Protein AF-A0A951TZL7-F1 (afdb_monomer_lite)

pLDDT: mean 71.89, std 19.36, range [36.59, 95.75]

Radius of gyration: 34.82 Å; chains: 1; bounding box: 74×89×87 Å

Sequence (172 aa):
MNQVLHIQFTPIDSVDEHRWQQELDQPKSHLAPVKNSRNRGVFLSHQGWQKLMQARVLHDEFGERYTYEQLSERSDLDERTISRLLSCEVKLDKSTLKTFFRAFNLSLEASDHTTSATTSQTSTSVASTKQSIQVEQLVEELKQLKQRMREYDQLLQRLGLNESYINQQLRA

Foldseek 3Di:
DDDDDDDDDDDPDDDPVVVVPVPPPDPPPPPVPVPPVPLQFKFFAPVLVVVCVVLVLQADPVGHGDDLVRLCVLLVHDSVLVVQNVVSQTGHGPVSSQSSQVSSPHHDDPNRIGSDPPNPPDDDDPDPPPPVVVVVVVVVVVVVVVVVVVVVVVVCVVVVVDPVVVVVVVVD

Structure (mmCIF, N/CA/C/O backbone):
data_AF-A0A951TZL7-F1
#
_entry.id   AF-A0A951TZL7-F1
#
loop_
_atom_site.group_PDB
_atom_site.id
_atom_site.type_symbol
_atom_site.label_atom_id
_atom_site.label_alt_id
_atom_site.label_comp_id
_atom_site.label_asym_id
_atom_site.label_entity_id
_atom_site.label_seq_id
_atom_site.pdbx_PDB_ins_code
_atom_site.Cartn_x
_atom_site.Cartn_y
_atom_site.Cartn_z
_atom_site.occupancy
_atom_site.B_iso_or_equiv
_atom_site.auth_seq_id
_atom_site.auth_comp_id
_atom_site.auth_asym_id
_atom_site.auth_atom_id
_atom_site.pdbx_PDB_model_num
ATOM 1 N N . MET A 1 1 ? 14.395 -68.073 -56.122 1.00 36.91 1 MET A N 1
ATOM 2 C CA . MET A 1 1 ? 15.744 -68.463 -55.658 1.00 36.91 1 MET A CA 1
ATOM 3 C C . MET A 1 1 ? 16.724 -67.468 -56.268 1.00 36.91 1 MET A C 1
ATOM 5 O O . MET A 1 1 ? 17.134 -67.642 -57.400 1.00 36.91 1 MET A O 1
ATOM 9 N N . ASN A 1 2 ? 16.757 -66.240 -55.759 1.00 36.59 2 ASN A N 1
ATOM 10 C CA . ASN A 1 2 ? 17.518 -65.748 -54.595 1.00 36.59 2 ASN A CA 1
ATOM 11 C C . ASN A 1 2 ? 18.793 -65.055 -55.089 1.00 36.59 2 ASN A C 1
ATOM 13 O O . ASN A 1 2 ? 19.874 -65.629 -55.059 1.00 36.59 2 ASN A O 1
ATOM 17 N N . GLN A 1 3 ? 18.640 -63.812 -55.551 1.00 41.81 3 GLN A N 1
ATOM 18 C CA . GLN A 1 3 ? 19.761 -62.884 -55.668 1.00 41.81 3 GLN A CA 1
ATOM 19 C C . GLN A 1 3 ? 20.056 -62.397 -54.245 1.00 41.81 3 GLN A C 1
ATOM 21 O O . GLN A 1 3 ? 19.282 -61.641 -53.660 1.00 41.81 3 GLN A O 1
ATOM 26 N N . VAL A 1 4 ? 21.111 -62.950 -53.653 1.00 47.50 4 VAL A N 1
ATOM 27 C CA . VAL A 1 4 ? 21.595 -62.613 -52.314 1.00 47.50 4 VAL A CA 1
ATOM 28 C C . VAL A 1 4 ? 22.247 -61.232 -52.371 1.00 47.50 4 VAL A C 1
ATOM 30 O O . VAL A 1 4 ? 23.133 -60.987 -53.187 1.00 47.50 4 VAL A O 1
ATOM 33 N N . LEU A 1 5 ? 21.780 -60.329 -51.507 1.00 42.69 5 LEU A N 1
ATOM 34 C CA . LEU A 1 5 ? 22.336 -58.995 -51.305 1.00 42.69 5 LEU A CA 1
ATOM 35 C C . LEU A 1 5 ? 23.770 -59.111 -50.773 1.00 42.69 5 LEU A C 1
ATOM 37 O O . LEU A 1 5 ? 23.981 -59.514 -49.630 1.00 42.69 5 LEU A O 1
ATOM 41 N N . HIS A 1 6 ? 24.753 -58.734 -51.590 1.00 41.75 6 HIS A N 1
ATOM 42 C CA . HIS A 1 6 ? 26.119 -58.525 -51.124 1.00 41.75 6 HIS A CA 1
ATOM 43 C C . HIS A 1 6 ? 26.187 -57.166 -50.416 1.00 41.75 6 HIS A C 1
ATOM 45 O O . HIS A 1 6 ? 26.317 -56.119 -51.047 1.00 41.75 6 HIS A O 1
ATOM 51 N N . ILE A 1 7 ? 26.062 -57.188 -49.091 1.00 45.19 7 ILE A N 1
ATOM 52 C CA . ILE A 1 7 ? 26.377 -56.049 -48.229 1.00 45.19 7 ILE A CA 1
ATOM 53 C C . ILE A 1 7 ? 27.900 -56.025 -48.089 1.00 45.19 7 ILE A C 1
ATOM 55 O O . ILE A 1 7 ? 28.472 -56.879 -47.414 1.00 45.19 7 ILE A O 1
ATOM 59 N N . GLN A 1 8 ? 28.568 -55.079 -48.748 1.00 39.72 8 GLN A N 1
ATOM 60 C CA . GLN A 1 8 ? 29.975 -54.807 -48.472 1.00 39.72 8 GLN A CA 1
ATOM 61 C C . GLN A 1 8 ? 30.072 -53.914 -47.233 1.00 39.72 8 GLN A C 1
ATOM 63 O O . GLN A 1 8 ? 29.654 -52.760 -47.247 1.00 39.72 8 GLN A O 1
ATOM 68 N N . PHE A 1 9 ? 30.605 -54.483 -46.153 1.00 45.06 9 PHE A N 1
ATOM 69 C CA . PHE A 1 9 ? 31.078 -53.747 -44.986 1.00 45.06 9 PHE A CA 1
ATOM 70 C C . PHE A 1 9 ? 32.326 -52.951 -45.380 1.00 45.06 9 PHE A C 1
ATOM 72 O O . PHE A 1 9 ? 33.339 -53.542 -45.756 1.00 45.06 9 PHE A O 1
ATOM 79 N N . THR A 1 10 ? 32.266 -51.624 -45.283 1.00 52.06 10 THR A N 1
ATOM 80 C CA . THR A 1 10 ? 33.453 -50.768 -45.383 1.00 52.06 10 THR A CA 1
ATOM 81 C C . THR A 1 10 ? 34.076 -50.558 -43.995 1.00 52.06 10 THR A C 1
ATOM 83 O O . THR A 1 10 ? 33.326 -50.414 -43.025 1.00 52.06 10 THR A O 1
ATOM 86 N N . PRO A 1 11 ? 35.419 -50.547 -43.876 1.00 47.56 11 PRO A N 1
ATOM 87 C CA . PRO A 1 11 ? 36.130 -50.462 -42.597 1.00 47.56 11 PRO A CA 1
ATOM 88 C C . PRO A 1 11 ? 35.817 -49.184 -41.812 1.00 47.56 11 PRO A C 1
ATOM 90 O O . PRO A 1 11 ? 35.648 -48.118 -42.398 1.00 47.56 11 PRO A O 1
ATOM 93 N N . ILE A 1 12 ? 35.778 -49.304 -40.482 1.00 51.56 12 ILE A N 1
ATOM 94 C CA . ILE A 1 12 ? 35.382 -48.239 -39.548 1.00 51.56 12 ILE A CA 1
ATOM 95 C C . ILE A 1 12 ? 36.519 -47.277 -39.160 1.00 51.56 12 ILE A C 1
ATOM 97 O O . ILE A 1 12 ? 36.297 -46.375 -38.364 1.00 51.56 12 ILE A O 1
ATOM 101 N N . ASP A 1 13 ? 37.700 -47.404 -39.764 1.00 49.06 13 ASP A N 1
ATOM 102 C CA . ASP A 1 13 ? 38.864 -46.579 -39.436 1.00 49.06 13 ASP A CA 1
ATOM 103 C C . ASP A 1 13 ? 39.370 -45.837 -40.675 1.00 49.06 13 ASP A C 1
ATOM 105 O O . ASP A 1 13 ? 40.318 -46.237 -41.346 1.00 49.06 13 ASP A O 1
ATOM 109 N N . SER A 1 14 ? 38.711 -44.729 -40.990 1.00 44.47 14 SER A N 1
ATOM 110 C CA . SER A 1 14 ? 39.319 -43.642 -41.754 1.00 44.47 14 SER A CA 1
ATOM 111 C C . SER A 1 14 ? 38.743 -42.350 -41.210 1.00 44.47 14 SER A C 1
ATOM 113 O O . SER A 1 14 ? 37.795 -41.779 -41.747 1.00 44.47 14 SER A O 1
ATOM 115 N N . VAL A 1 15 ? 39.286 -41.955 -40.060 1.00 52.00 15 VAL A N 1
ATOM 116 C CA . VAL A 1 15 ? 39.086 -40.640 -39.462 1.00 52.00 15 VAL A CA 1
ATOM 117 C C . VAL A 1 15 ? 39.414 -39.608 -40.533 1.00 52.00 15 VAL A C 1
ATOM 119 O O . VAL A 1 15 ? 40.534 -39.527 -41.030 1.00 52.00 15 VAL A O 1
ATOM 122 N N . ASP A 1 16 ? 38.380 -38.881 -40.938 1.00 46.97 16 ASP A N 1
ATOM 123 C CA . ASP A 1 16 ? 38.397 -37.859 -41.976 1.00 46.97 16 ASP A CA 1
ATOM 124 C C . ASP A 1 16 ? 39.138 -36.620 -41.438 1.00 46.97 16 ASP A C 1
ATOM 126 O O . ASP A 1 16 ? 38.563 -35.595 -41.066 1.00 46.97 16 ASP A O 1
ATOM 130 N N . GLU A 1 17 ? 40.459 -36.750 -41.317 1.00 48.62 17 GLU A N 1
ATOM 131 C CA . GLU A 1 17 ? 41.385 -35.782 -40.717 1.00 48.62 17 GLU A CA 1
ATOM 132 C C . GLU A 1 17 ? 41.591 -34.528 -41.590 1.00 48.62 17 GLU A C 1
ATOM 134 O O . GLU A 1 17 ? 42.347 -33.627 -41.244 1.00 48.62 17 GLU A O 1
ATOM 139 N N . HIS A 1 18 ? 40.859 -34.426 -42.704 1.00 44.53 18 HIS A N 1
ATOM 140 C CA . HIS A 1 18 ? 40.839 -33.259 -43.589 1.00 44.53 18 HIS A CA 1
ATOM 141 C C . HIS A 1 18 ? 39.635 -32.332 -43.351 1.00 44.53 18 HIS A C 1
ATOM 143 O O . HIS A 1 18 ? 39.576 -31.243 -43.922 1.00 44.53 18 HIS A O 1
ATOM 149 N N . ARG A 1 19 ? 38.690 -32.700 -42.472 1.00 42.59 19 ARG A N 1
ATOM 150 C CA . ARG A 1 19 ? 37.556 -31.831 -42.102 1.00 42.59 19 ARG A CA 1
ATOM 151 C C . ARG A 1 19 ? 37.942 -30.738 -41.093 1.00 42.59 19 ARG A C 1
ATOM 153 O O . ARG A 1 19 ? 37.289 -29.702 -41.040 1.00 42.59 19 ARG A O 1
ATOM 160 N N . TRP A 1 20 ? 39.034 -30.908 -40.345 1.00 52.75 20 TRP A N 1
ATOM 161 C CA . TRP A 1 20 ? 39.432 -29.975 -39.278 1.00 52.75 20 TRP A CA 1
ATOM 162 C C . TRP A 1 20 ? 40.249 -28.755 -39.726 1.00 52.75 20 TRP A C 1
ATOM 164 O O . TRP A 1 20 ? 40.541 -27.890 -38.904 1.00 52.75 20 TRP A O 1
ATOM 174 N N . GLN A 1 21 ? 40.599 -28.635 -41.009 1.00 41.12 21 GLN A N 1
ATOM 175 C CA . GLN A 1 21 ? 41.431 -27.526 -41.507 1.00 41.12 21 GLN A CA 1
ATOM 176 C C . GLN A 1 21 ? 40.678 -26.511 -42.382 1.00 41.12 21 GLN A C 1
ATOM 178 O O . GLN A 1 21 ? 41.237 -25.469 -42.707 1.00 41.12 21 GLN A O 1
ATOM 183 N N . GLN A 1 22 ? 39.398 -26.746 -42.698 1.00 43.19 22 GLN A N 1
ATOM 184 C CA . GLN A 1 22 ? 38.535 -25.764 -43.384 1.00 43.19 22 GLN A CA 1
ATOM 185 C C . GLN A 1 22 ? 37.621 -24.965 -42.439 1.00 43.19 22 GLN A C 1
ATOM 187 O O . GLN A 1 22 ? 36.930 -24.050 -42.879 1.00 43.19 22 GLN A O 1
ATOM 192 N N . GLU A 1 23 ? 37.639 -25.252 -41.136 1.00 45.09 23 GLU A N 1
ATOM 193 C CA . GLU A 1 23 ? 36.776 -24.599 -40.136 1.00 45.09 23 GLU A CA 1
ATOM 194 C C . GLU A 1 23 ? 37.537 -23.606 -39.236 1.00 45.09 23 GLU A C 1
ATOM 196 O O . GLU A 1 23 ? 37.132 -23.308 -38.113 1.00 45.09 23 GLU A O 1
ATOM 201 N N . LEU A 1 24 ? 38.664 -23.082 -39.731 1.00 47.03 24 LEU A N 1
ATOM 202 C CA . LEU A 1 24 ? 39.479 -22.068 -39.049 1.00 47.03 24 LEU A CA 1
ATOM 203 C C . LEU A 1 24 ? 39.584 -20.733 -39.801 1.00 47.03 24 LEU A C 1
ATOM 205 O O . LEU A 1 24 ? 40.236 -19.827 -39.293 1.00 47.03 24 LEU A O 1
ATOM 209 N N . ASP A 1 25 ? 38.899 -20.581 -40.940 1.00 46.50 25 ASP A N 1
ATOM 210 C CA . ASP A 1 25 ? 38.943 -19.348 -41.747 1.00 46.50 25 ASP A CA 1
ATOM 211 C C . ASP A 1 25 ? 37.558 -18.751 -42.059 1.00 46.50 25 ASP A C 1
ATOM 213 O O . ASP A 1 25 ? 37.398 -17.884 -42.916 1.00 46.50 25 ASP A O 1
ATOM 217 N N . GLN A 1 26 ? 36.521 -19.177 -41.332 1.00 43.53 26 GLN A N 1
ATOM 218 C CA . GLN A 1 26 ? 35.289 -18.395 -41.294 1.00 43.53 26 GLN A CA 1
ATOM 219 C C . GLN A 1 26 ? 35.466 -17.279 -40.265 1.00 43.53 26 GLN A C 1
ATOM 221 O O . GLN A 1 26 ? 35.689 -17.589 -39.086 1.00 43.53 26 GLN A O 1
ATOM 226 N N . PRO A 1 27 ? 35.323 -15.990 -40.633 1.00 43.62 27 PRO A N 1
ATOM 227 C CA . PRO A 1 27 ? 35.123 -14.967 -39.631 1.00 43.62 27 PRO A CA 1
ATOM 228 C C . PRO A 1 27 ? 33.818 -15.331 -38.930 1.00 43.62 27 PRO A C 1
ATOM 230 O O . PRO A 1 27 ? 32.728 -15.108 -39.457 1.00 43.62 27 PRO A O 1
ATOM 233 N N . LYS A 1 28 ? 33.927 -15.928 -37.737 1.00 48.09 28 LYS A N 1
ATOM 234 C CA . LYS A 1 28 ? 32.836 -15.987 -36.773 1.00 48.09 28 LYS A CA 1
ATOM 235 C C . LYS A 1 28 ? 32.475 -14.535 -36.542 1.00 48.09 28 LYS A C 1
ATOM 237 O O . LYS A 1 28 ? 33.083 -13.853 -35.720 1.00 48.09 28 LYS A O 1
ATOM 242 N N . SER A 1 29 ? 31.510 -14.037 -37.308 1.00 46.53 29 SER A N 1
ATOM 243 C CA . SER A 1 29 ? 30.759 -12.859 -36.947 1.00 46.53 29 SER A CA 1
ATOM 244 C C . SER A 1 29 ? 30.101 -13.249 -35.638 1.00 46.53 29 SER A C 1
ATOM 246 O O . SER A 1 29 ? 29.018 -13.835 -35.602 1.00 46.53 29 SER A O 1
ATOM 248 N N . HIS A 1 30 ? 30.825 -12.995 -34.553 1.00 48.62 30 HIS A N 1
ATOM 249 C CA . HIS A 1 30 ? 30.288 -12.803 -33.238 1.00 48.62 30 HIS A CA 1
ATOM 250 C C . HIS A 1 30 ? 29.294 -11.653 -33.402 1.00 48.62 30 HIS A C 1
ATOM 252 O O . HIS A 1 30 ? 29.571 -10.503 -33.070 1.00 48.62 30 HIS A O 1
ATOM 258 N N . LEU A 1 31 ? 28.094 -11.974 -33.891 1.00 51.34 31 LEU A N 1
ATOM 259 C CA . LEU A 1 31 ? 26.888 -11.434 -33.313 1.00 51.34 31 LEU A CA 1
ATOM 260 C C . LEU A 1 31 ? 26.989 -11.861 -31.853 1.00 51.34 31 LEU A C 1
ATOM 262 O O . LEU A 1 31 ? 26.462 -12.893 -31.441 1.00 51.34 31 LEU A O 1
ATOM 266 N N . ALA A 1 32 ? 27.773 -11.094 -31.085 1.00 56.91 32 ALA A N 1
ATOM 267 C CA . ALA A 1 32 ? 27.642 -11.022 -29.652 1.00 56.91 32 ALA A CA 1
ATOM 268 C C . ALA A 1 32 ? 26.134 -11.042 -29.429 1.00 56.91 32 ALA A C 1
ATOM 270 O O . ALA A 1 32 ? 25.456 -10.270 -30.122 1.00 56.91 32 ALA A O 1
ATOM 271 N N . PRO A 1 33 ? 25.595 -11.957 -28.599 1.00 49.41 33 PRO A N 1
ATOM 272 C CA . PRO A 1 33 ? 24.162 -11.981 -28.366 1.00 49.41 33 PRO A CA 1
ATOM 273 C C . PRO A 1 33 ? 23.822 -10.543 -28.062 1.00 49.41 33 PRO A C 1
ATOM 275 O O . PRO A 1 33 ? 24.428 -10.005 -27.130 1.00 49.41 33 PRO A O 1
ATOM 278 N N . VAL A 1 34 ? 23.026 -9.904 -28.941 1.00 48.38 34 VAL A N 1
ATOM 279 C CA . VAL A 1 34 ? 22.715 -8.478 -28.836 1.00 48.38 34 VAL A CA 1
ATOM 280 C C . VAL A 1 34 ? 22.385 -8.333 -27.382 1.00 48.38 34 VAL A C 1
ATOM 282 O O . VAL A 1 34 ? 21.444 -8.987 -26.916 1.00 48.38 34 VAL A O 1
ATOM 285 N N . LYS A 1 35 ? 23.269 -7.656 -26.637 1.00 51.44 35 LYS A N 1
ATOM 286 C CA . LYS A 1 35 ? 23.124 -7.543 -25.200 1.00 51.44 35 LYS A CA 1
ATOM 287 C C . LYS A 1 35 ? 21.901 -6.682 -25.121 1.00 51.44 35 LYS A C 1
ATOM 289 O O . LYS A 1 35 ? 21.988 -5.467 -25.256 1.00 51.44 35 LYS A O 1
ATOM 294 N N . ASN A 1 36 ? 20.753 -7.348 -25.048 1.00 45.81 36 ASN A N 1
ATOM 295 C CA . ASN A 1 36 ? 19.475 -6.729 -24.914 1.00 45.81 36 ASN A CA 1
ATOM 296 C C . ASN A 1 36 ? 19.609 -6.148 -23.526 1.00 45.81 36 ASN A C 1
ATOM 298 O O . ASN A 1 36 ? 19.452 -6.836 -22.509 1.00 45.81 36 ASN A O 1
ATOM 302 N N . SER A 1 37 ? 20.079 -4.907 -23.510 1.00 46.06 37 SER A N 1
ATOM 303 C CA . SER A 1 37 ? 20.010 -3.979 -22.419 1.00 46.06 37 SER A CA 1
ATOM 304 C C . SER A 1 37 ? 18.519 -3.817 -22.197 1.00 46.06 37 SER A C 1
ATOM 306 O O . SER A 1 37 ? 17.900 -2.838 -22.597 1.00 46.06 37 SER A O 1
ATOM 308 N N . ARG A 1 38 ? 17.907 -4.860 -21.627 1.00 55.25 38 ARG A N 1
ATOM 309 C CA . ARG A 1 38 ? 16.596 -4.788 -21.028 1.00 55.25 38 ARG A CA 1
ATOM 310 C C . ARG A 1 38 ? 16.786 -3.610 -20.076 1.00 55.25 38 ARG A C 1
ATOM 312 O O . ARG A 1 38 ? 17.664 -3.673 -19.214 1.00 55.25 38 ARG A O 1
ATOM 319 N N . ASN A 1 39 ? 16.070 -2.516 -20.295 1.00 49.31 39 ASN A N 1
ATOM 320 C CA . ASN A 1 39 ? 15.940 -1.450 -19.312 1.00 49.31 39 ASN A CA 1
ATOM 321 C C . ASN A 1 39 ? 15.292 -2.095 -18.077 1.00 49.31 39 ASN A C 1
ATOM 323 O O . ASN A 1 39 ? 14.071 -2.122 -17.953 1.00 49.31 39 ASN A O 1
ATOM 327 N N . ARG A 1 40 ? 16.085 -2.786 -17.249 1.00 64.44 40 ARG A N 1
ATOM 328 C CA . ARG A 1 40 ? 15.591 -3.594 -16.131 1.00 64.44 40 ARG A CA 1
ATOM 329 C C . ARG A 1 40 ? 15.536 -2.689 -14.928 1.00 64.44 40 ARG A C 1
ATOM 331 O O . ARG A 1 40 ? 16.565 -2.223 -14.443 1.00 64.44 40 ARG A O 1
ATOM 338 N N . GLY A 1 41 ? 14.311 -2.403 -14.525 1.00 71.06 41 GLY A N 1
ATOM 339 C CA . GLY A 1 41 ? 14.010 -1.486 -13.453 1.00 71.06 41 GLY A CA 1
ATOM 340 C C . GLY A 1 41 ? 12.947 -0.492 -13.866 1.00 71.06 41 GLY A C 1
ATOM 341 O O . GLY A 1 41 ? 13.253 0.523 -14.485 1.00 71.06 41 GLY A O 1
ATOM 342 N N . VAL A 1 42 ? 11.709 -0.796 -13.507 1.00 80.62 42 VAL A N 1
ATOM 343 C CA . VAL A 1 42 ? 10.605 0.153 -13.474 1.00 80.62 42 VAL A CA 1
ATOM 344 C C . VAL A 1 42 ? 10.388 0.582 -12.027 1.00 80.62 42 VAL A C 1
ATOM 346 O O . VAL A 1 42 ? 10.544 -0.211 -11.100 1.00 80.62 42 VAL A O 1
ATOM 349 N N . PHE A 1 43 ? 10.054 1.846 -11.838 1.00 83.50 43 PHE A N 1
ATOM 350 C CA . PHE A 1 43 ? 9.563 2.378 -10.580 1.00 83.50 43 PHE A CA 1
ATOM 351 C C . PHE A 1 43 ? 8.045 2.323 -10.589 1.00 83.50 43 PHE A C 1
ATOM 353 O O . PHE A 1 43 ? 7.417 2.500 -11.639 1.00 83.50 43 PHE A O 1
ATOM 360 N N . LEU A 1 44 ? 7.460 2.109 -9.418 1.00 85.94 44 LEU A N 1
ATOM 361 C CA . LEU A 1 44 ? 6.042 2.351 -9.233 1.00 85.94 44 LEU A CA 1
ATOM 362 C C . LEU A 1 44 ? 5.809 3.866 -9.296 1.00 85.94 44 LEU A C 1
ATOM 364 O O . LEU A 1 44 ? 6.472 4.633 -8.601 1.00 85.94 44 LEU A O 1
ATOM 368 N N . SER A 1 45 ? 4.906 4.305 -10.168 1.00 85.75 45 SER A N 1
ATOM 369 C CA . SER A 1 45 ? 4.533 5.718 -10.234 1.00 85.75 45 SER A CA 1
ATOM 370 C C . SER A 1 45 ? 3.650 6.100 -9.041 1.00 85.75 45 SER A C 1
ATOM 372 O O . SER A 1 45 ? 3.038 5.243 -8.399 1.00 85.75 45 SER A O 1
ATOM 374 N N . HIS A 1 46 ? 3.493 7.402 -8.801 1.00 85.44 46 HIS A N 1
ATOM 375 C CA . HIS A 1 46 ? 2.532 7.893 -7.812 1.00 85.44 46 HIS A CA 1
ATOM 376 C C . HIS A 1 46 ? 1.097 7.416 -8.099 1.00 85.44 46 HIS A C 1
ATOM 378 O O . HIS A 1 46 ? 0.377 7.047 -7.176 1.00 85.44 46 HIS A O 1
ATOM 384 N N . GLN A 1 47 ? 0.699 7.355 -9.374 1.00 86.44 47 GLN A N 1
ATOM 385 C CA . GLN A 1 47 ? -0.621 6.865 -9.773 1.00 86.44 47 GLN A CA 1
ATOM 386 C C . GLN A 1 47 ? -0.798 5.378 -9.434 1.00 86.44 47 GLN A C 1
ATOM 388 O O . GLN A 1 47 ? -1.810 4.991 -8.850 1.00 86.44 47 GLN A O 1
ATOM 393 N N . GLY A 1 48 ? 0.212 4.556 -9.731 1.00 87.06 48 GLY A N 1
ATOM 394 C CA . GLY A 1 48 ? 0.216 3.140 -9.367 1.00 87.06 48 GLY A CA 1
ATOM 395 C C . GLY A 1 48 ? 0.129 2.942 -7.851 1.00 87.06 48 GLY A C 1
ATOM 396 O O . GLY A 1 48 ? -0.622 2.091 -7.382 1.00 87.06 48 GLY A O 1
ATOM 397 N N . TRP A 1 49 ? 0.826 3.776 -7.075 1.00 87.50 49 TRP A N 1
ATOM 398 C CA . TRP A 1 49 ? 0.740 3.776 -5.614 1.00 87.50 49 TRP A CA 1
ATOM 399 C C . TRP A 1 49 ? -0.658 4.141 -5.098 1.00 87.50 49 TRP A C 1
ATOM 401 O O . TRP A 1 49 ? -1.217 3.438 -4.256 1.00 87.50 49 TRP A O 1
ATOM 411 N N . GLN A 1 50 ? -1.266 5.203 -5.631 1.00 88.06 50 GLN A N 1
ATOM 412 C CA . GLN A 1 50 ? -2.633 5.593 -5.277 1.00 88.06 50 GLN A CA 1
ATOM 413 C C . GLN A 1 50 ? -3.644 4.488 -5.597 1.00 88.06 50 GLN A C 1
ATOM 415 O O . GLN A 1 50 ? -4.545 4.237 -4.799 1.00 88.06 50 GLN A O 1
ATOM 420 N N . LYS A 1 51 ? -3.466 3.782 -6.718 1.00 90.12 51 LYS A N 1
ATOM 421 C CA . LYS A 1 51 ? -4.306 2.645 -7.112 1.00 90.12 51 LYS A CA 1
ATOM 422 C C . LYS A 1 51 ? -4.235 1.503 -6.095 1.00 90.12 51 LYS A C 1
ATOM 424 O O . LYS A 1 51 ? -5.276 0.985 -5.699 1.00 90.12 51 LYS A O 1
ATOM 429 N N . LEU A 1 52 ? -3.038 1.173 -5.601 1.00 89.50 52 LEU A N 1
ATOM 430 C CA . LEU A 1 52 ? -2.867 0.195 -4.516 1.00 89.50 52 LEU A CA 1
ATOM 431 C C . LEU A 1 52 ? -3.555 0.646 -3.220 1.00 89.50 52 LEU A C 1
ATOM 433 O O . LEU A 1 52 ? -4.185 -0.161 -2.536 1.00 89.50 52 LEU A O 1
ATOM 437 N N . MET A 1 53 ? -3.469 1.937 -2.889 1.00 86.94 53 MET A N 1
ATOM 438 C CA . MET A 1 53 ? -4.108 2.486 -1.691 1.00 86.94 53 MET A CA 1
ATOM 439 C C . MET A 1 53 ? -5.632 2.462 -1.779 1.00 86.94 53 MET A C 1
ATOM 441 O O . MET A 1 53 ? -6.295 2.047 -0.830 1.00 86.94 53 MET A O 1
ATOM 445 N N . GLN A 1 54 ? -6.189 2.855 -2.923 1.00 86.12 54 GLN A N 1
ATOM 446 C CA . GLN A 1 54 ? -7.631 2.866 -3.154 1.00 86.12 54 GLN A CA 1
ATOM 447 C C . GLN A 1 54 ? -8.222 1.453 -3.138 1.00 86.12 54 GLN A C 1
ATOM 449 O O . GLN A 1 54 ? -9.304 1.245 -2.597 1.00 86.12 54 GLN A O 1
ATOM 454 N N . ALA A 1 55 ? -7.477 0.477 -3.657 1.00 86.88 55 ALA A N 1
ATOM 455 C CA . ALA A 1 55 ? -7.825 -0.937 -3.596 1.00 86.88 55 ALA A CA 1
ATOM 456 C C . ALA A 1 55 ? -7.582 -1.578 -2.215 1.00 86.88 55 ALA A C 1
ATOM 458 O O . ALA A 1 55 ? -7.747 -2.785 -2.072 1.00 86.88 55 ALA A O 1
ATOM 459 N N . ARG A 1 56 ? -7.184 -0.791 -1.201 1.00 87.31 56 ARG A N 1
ATOM 460 C CA . ARG A 1 56 ? -6.904 -1.244 0.172 1.00 87.31 56 ARG A CA 1
ATOM 461 C C . ARG A 1 56 ? -5.912 -2.408 0.239 1.00 87.31 56 ARG A C 1
ATOM 463 O O . ARG A 1 56 ? -5.961 -3.225 1.143 1.00 87.31 56 ARG A O 1
ATOM 470 N N . VAL A 1 57 ? -4.949 -2.451 -0.678 1.00 88.62 57 VAL A N 1
ATOM 471 C CA . VAL A 1 57 ? -3.976 -3.553 -0.761 1.00 88.62 57 VAL A CA 1
ATOM 472 C C . VAL A 1 57 ? -3.103 -3.652 0.492 1.00 88.62 57 VAL A C 1
ATOM 474 O O . VAL A 1 57 ? -2.676 -4.738 0.861 1.00 88.62 57 VAL A O 1
ATOM 477 N N . LEU A 1 58 ? -2.843 -2.520 1.154 1.00 88.25 58 LEU A N 1
ATOM 478 C CA . LEU A 1 58 ? -1.970 -2.455 2.332 1.00 88.25 58 LEU A CA 1
ATOM 479 C C . LEU A 1 58 ? -2.714 -2.499 3.667 1.00 88.25 58 LEU A C 1
ATOM 481 O O . LEU A 1 58 ? -2.048 -2.437 4.696 1.00 88.25 58 LEU A O 1
ATOM 485 N N . HIS A 1 59 ? -4.047 -2.552 3.662 1.00 90.50 59 HIS A N 1
ATOM 486 C CA . HIS A 1 59 ? -4.841 -2.539 4.887 1.00 90.50 59 HIS A CA 1
ATOM 487 C C . HIS A 1 59 ? -5.861 -3.670 4.884 1.00 90.50 59 HIS A C 1
ATOM 489 O O . HIS A 1 59 ? -6.372 -4.059 3.834 1.00 90.50 59 HIS A O 1
ATOM 495 N N . ASP A 1 60 ? -6.179 -4.184 6.059 1.00 84.75 60 ASP A N 1
ATOM 496 C CA . ASP A 1 60 ? -7.246 -5.152 6.215 1.00 84.75 60 ASP A CA 1
ATOM 497 C C . ASP A 1 60 ? -8.642 -4.526 6.190 1.00 84.75 60 ASP A C 1
ATOM 499 O O . ASP A 1 60 ? -8.831 -3.318 6.008 1.00 84.75 60 ASP A O 1
ATOM 503 N N . GLU A 1 61 ? -9.648 -5.390 6.303 1.00 83.81 61 GLU A N 1
ATOM 504 C CA . GLU A 1 61 ? -11.055 -4.994 6.327 1.00 83.81 61 GLU A CA 1
ATOM 505 C C . GLU A 1 61 ? -11.386 -4.108 7.540 1.00 83.81 61 GLU A C 1
ATOM 507 O O . GLU A 1 61 ? -12.336 -3.323 7.485 1.00 83.81 61 GLU A O 1
ATOM 512 N N . PHE A 1 62 ? -10.565 -4.176 8.593 1.00 82.38 62 PHE A N 1
ATOM 513 C CA . PHE A 1 62 ? -10.666 -3.391 9.821 1.00 82.38 62 PHE A CA 1
ATOM 514 C C . PHE A 1 62 ? -9.847 -2.090 9.770 1.00 82.38 62 PHE A C 1
ATOM 516 O O . PHE A 1 62 ? -10.011 -1.227 10.631 1.00 82.38 62 PHE A O 1
ATOM 523 N N . GLY A 1 63 ? -9.038 -1.894 8.725 1.00 82.31 63 GLY A N 1
ATOM 524 C CA . GLY A 1 63 ? -8.208 -0.711 8.510 1.00 82.31 63 GLY A CA 1
ATOM 525 C C . GLY A 1 63 ? -6.789 -0.812 9.074 1.00 82.31 63 GLY A C 1
ATOM 526 O O . GLY A 1 63 ? -6.050 0.170 8.992 1.00 82.31 63 GLY A O 1
ATOM 527 N N . GLU A 1 64 ? -6.381 -1.967 9.595 1.00 87.81 64 GLU A N 1
ATOM 528 C CA . GLU A 1 64 ? -5.030 -2.204 10.099 1.00 87.81 64 GLU A CA 1
ATOM 529 C C . GLU A 1 64 ? -4.057 -2.478 8.954 1.00 87.81 64 GLU A C 1
ATOM 531 O O . GLU A 1 64 ? -4.396 -3.122 7.961 1.00 87.81 64 GLU A O 1
ATOM 536 N N . ARG A 1 65 ? -2.823 -1.974 9.066 1.00 90.56 65 ARG A N 1
ATOM 537 C CA . ARG A 1 65 ? -1.808 -2.163 8.018 1.00 90.56 65 ARG A CA 1
ATOM 538 C C . ARG A 1 65 ? -1.313 -3.603 8.009 1.00 90.56 65 ARG A C 1
ATOM 540 O O . ARG A 1 65 ? -0.873 -4.106 9.039 1.00 90.56 65 ARG A O 1
ATOM 547 N N . TYR A 1 66 ? -1.272 -4.214 6.828 1.00 91.12 66 TYR A N 1
ATOM 548 C CA . TYR A 1 66 ? -0.629 -5.512 6.670 1.00 91.12 66 TYR A CA 1
ATOM 549 C C . TYR A 1 66 ? 0.874 -5.423 6.940 1.00 91.12 66 TYR A C 1
ATOM 551 O O . TYR A 1 66 ? 1.549 -4.470 6.530 1.00 91.12 66 TYR A O 1
ATOM 559 N N . THR A 1 67 ? 1.407 -6.456 7.587 1.00 92.62 67 THR A N 1
ATOM 560 C CA . THR A 1 67 ? 2.848 -6.678 7.700 1.00 92.62 67 THR A CA 1
ATOM 561 C C . THR A 1 67 ? 3.430 -7.099 6.347 1.00 92.62 67 THR A C 1
ATOM 563 O O . THR A 1 67 ? 2.712 -7.506 5.428 1.00 92.62 67 THR A O 1
ATOM 566 N N . TYR A 1 68 ? 4.754 -7.010 6.196 1.00 93.06 68 TYR A N 1
ATOM 567 C CA . TYR A 1 68 ? 5.411 -7.488 4.974 1.00 93.06 68 TYR A CA 1
ATOM 568 C C . TYR A 1 68 ? 5.224 -8.994 4.767 1.00 93.06 68 TYR A C 1
ATOM 570 O O . TYR A 1 68 ? 5.032 -9.406 3.628 1.00 93.06 68 TYR A O 1
ATOM 578 N N . GLU A 1 69 ? 5.193 -9.779 5.846 1.00 92.81 69 GLU A N 1
ATOM 579 C CA . GLU A 1 69 ? 4.898 -11.217 5.829 1.00 92.81 69 GLU A CA 1
ATOM 580 C C . GLU A 1 69 ? 3.502 -11.502 5.250 1.00 92.81 69 GLU A C 1
ATOM 582 O O . GLU A 1 69 ? 3.361 -12.278 4.308 1.00 92.81 69 GLU A O 1
ATOM 587 N N . GLN A 1 70 ? 2.473 -10.787 5.714 1.00 91.75 70 GLN A N 1
ATOM 588 C CA . GLN A 1 70 ? 1.099 -10.947 5.219 1.00 91.75 70 GLN A CA 1
ATOM 589 C C . GLN A 1 70 ? 0.954 -10.551 3.743 1.00 91.75 70 GLN A C 1
ATOM 591 O O . GLN A 1 70 ? 0.220 -11.182 2.982 1.00 91.75 70 GLN A O 1
ATOM 596 N N . LEU A 1 71 ? 1.646 -9.492 3.313 1.00 92.50 71 LEU A N 1
ATOM 597 C CA . LEU A 1 71 ? 1.669 -9.085 1.905 1.00 92.50 71 LEU A CA 1
ATOM 598 C C . LEU A 1 71 ? 2.447 -10.078 1.035 1.00 92.50 71 LEU A C 1
ATOM 600 O O . LEU A 1 71 ? 2.058 -10.317 -0.110 1.00 92.50 71 LEU A O 1
ATOM 604 N N . SER A 1 72 ? 3.524 -10.647 1.574 1.00 93.31 72 SER A N 1
ATOM 605 C CA . SER A 1 72 ? 4.326 -11.690 0.937 1.00 93.31 72 SER A CA 1
ATOM 606 C C . SER A 1 72 ? 3.476 -12.930 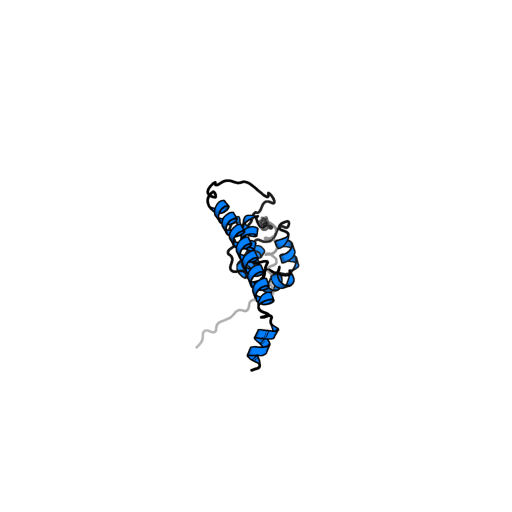0.672 1.00 93.31 72 SER A C 1
ATOM 608 O O . SER A 1 72 ? 3.336 -13.335 -0.482 1.00 93.31 72 SER A O 1
ATOM 610 N N . GLU A 1 73 ? 2.786 -13.436 1.698 1.00 92.81 73 GLU A N 1
ATOM 611 C CA . GLU A 1 73 ? 1.894 -14.598 1.606 1.00 92.81 73 GLU A CA 1
ATOM 612 C C . GLU A 1 73 ? 0.797 -14.408 0.548 1.00 92.81 73 GLU A C 1
ATOM 614 O O . GLU A 1 73 ? 0.516 -15.302 -0.247 1.00 92.81 73 GLU A O 1
ATOM 619 N N . ARG A 1 74 ? 0.206 -13.212 0.476 1.00 90.75 74 ARG A N 1
ATOM 620 C CA . ARG A 1 74 ? -0.881 -12.913 -0.470 1.00 90.75 74 ARG A CA 1
ATOM 621 C C . ARG A 1 74 ? -0.424 -12.733 -1.907 1.00 90.75 74 ARG A C 1
ATOM 623 O O . ARG A 1 74 ? -1.212 -12.957 -2.821 1.00 90.75 74 ARG A O 1
ATOM 630 N N . SER A 1 75 ? 0.802 -12.260 -2.110 1.00 90.81 75 SER A N 1
ATOM 631 C CA . SER A 1 75 ? 1.307 -11.907 -3.439 1.00 90.81 75 SER A CA 1
ATOM 632 C C . SER A 1 75 ? 2.316 -12.885 -4.018 1.00 90.81 75 SER A C 1
ATOM 634 O O . SER A 1 75 ? 2.699 -12.716 -5.177 1.00 90.81 75 SER A O 1
ATOM 636 N N . ASP A 1 76 ? 2.692 -13.911 -3.251 1.00 91.25 76 ASP A N 1
ATOM 637 C CA . ASP A 1 76 ? 3.701 -14.908 -3.618 1.00 91.25 76 ASP A CA 1
ATOM 638 C C . ASP A 1 76 ? 5.045 -14.242 -3.985 1.00 91.25 76 ASP A C 1
ATOM 640 O O . ASP A 1 76 ? 5.736 -14.600 -4.943 1.00 91.25 76 ASP A O 1
ATOM 644 N N . LEU A 1 77 ? 5.387 -13.180 -3.247 1.00 91.50 77 LEU A N 1
ATOM 645 C CA . LEU A 1 77 ? 6.617 -12.406 -3.396 1.00 91.50 77 LEU A CA 1
ATOM 646 C C . LEU A 1 77 ? 7.330 -12.326 -2.055 1.00 91.50 77 LEU A C 1
ATOM 648 O O . LEU A 1 77 ? 6.722 -11.959 -1.065 1.00 91.50 77 LEU A O 1
ATOM 652 N N . ASP A 1 78 ? 8.643 -12.538 -2.052 1.00 91.69 78 ASP A N 1
ATOM 653 C CA . ASP A 1 78 ? 9.461 -12.425 -0.843 1.00 91.69 78 ASP A CA 1
ATOM 654 C C . ASP A 1 78 ? 9.325 -11.053 -0.147 1.00 91.69 78 ASP A C 1
ATOM 656 O O . ASP A 1 78 ? 9.265 -10.006 -0.807 1.00 91.69 78 ASP A O 1
ATOM 660 N N . GLU A 1 79 ? 9.360 -11.039 1.188 1.00 92.88 79 GLU A N 1
ATOM 661 C CA . GLU A 1 79 ? 9.237 -9.832 2.018 1.00 92.88 79 GLU A CA 1
ATOM 662 C C . GLU A 1 79 ? 10.219 -8.723 1.625 1.00 92.88 79 GLU A C 1
ATOM 664 O O . GLU A 1 79 ? 9.885 -7.534 1.656 1.00 92.88 79 GLU A O 1
ATOM 669 N N . ARG A 1 80 ? 11.432 -9.078 1.186 1.00 90.12 80 ARG A N 1
ATOM 670 C CA . ARG A 1 80 ? 12.426 -8.111 0.709 1.00 90.12 80 ARG A CA 1
ATOM 671 C C . ARG A 1 80 ? 11.964 -7.418 -0.565 1.00 90.12 80 ARG A C 1
ATOM 673 O O . ARG A 1 80 ? 12.268 -6.245 -0.777 1.00 90.12 80 ARG A O 1
ATOM 680 N N . THR A 1 81 ? 11.251 -8.131 -1.428 1.00 90.06 81 THR A N 1
ATOM 681 C CA . THR A 1 81 ? 10.664 -7.581 -2.654 1.00 90.06 81 THR A CA 1
ATOM 682 C C . THR A 1 81 ? 9.499 -6.657 -2.323 1.00 90.06 81 THR A C 1
ATOM 684 O O . THR A 1 81 ? 9.425 -5.569 -2.892 1.00 90.06 81 THR A O 1
ATOM 687 N N . ILE A 1 82 ? 8.654 -7.041 -1.362 1.00 92.12 82 ILE A N 1
ATOM 688 C CA . ILE A 1 82 ? 7.568 -6.201 -0.842 1.00 92.12 82 ILE A CA 1
ATOM 689 C C . ILE A 1 82 ? 8.118 -4.910 -0.249 1.00 92.12 82 ILE A C 1
ATOM 691 O O . ILE A 1 82 ? 7.701 -3.832 -0.657 1.00 92.12 82 ILE A O 1
ATOM 695 N N . SER A 1 83 ? 9.113 -4.997 0.631 1.00 90.19 83 SER A N 1
ATOM 696 C CA . SER A 1 83 ? 9.777 -3.829 1.213 1.00 90.19 83 SER A CA 1
ATOM 697 C C . SER A 1 83 ? 10.277 -2.868 0.126 1.00 90.19 83 SER A C 1
ATOM 699 O O . SER A 1 83 ? 9.939 -1.687 0.132 1.00 90.19 83 SER A O 1
ATOM 701 N N . ARG A 1 84 ? 10.965 -3.385 -0.904 1.00 88.75 84 ARG A N 1
ATOM 702 C CA . ARG A 1 84 ? 11.442 -2.577 -2.043 1.00 88.75 84 ARG A CA 1
ATOM 703 C C . ARG A 1 84 ? 10.310 -1.963 -2.871 1.00 88.75 84 ARG A C 1
ATOM 705 O O . ARG A 1 84 ? 10.474 -0.851 -3.366 1.00 88.75 84 ARG A O 1
ATOM 712 N N . LEU A 1 85 ? 9.193 -2.674 -3.037 1.00 88.62 85 LEU A N 1
ATOM 713 C CA . LEU A 1 85 ? 7.999 -2.184 -3.729 1.00 88.62 85 LEU A CA 1
ATOM 714 C C . LEU A 1 85 ? 7.360 -1.030 -2.967 1.00 88.62 85 LEU A C 1
ATOM 716 O O . LEU A 1 85 ? 7.062 0.001 -3.565 1.00 88.62 85 LEU A O 1
ATOM 720 N N . LEU A 1 86 ? 7.201 -1.186 -1.655 1.00 86.81 86 LEU A N 1
ATOM 721 C CA . LEU A 1 86 ? 6.559 -0.197 -0.798 1.00 86.81 86 LEU A CA 1
ATOM 722 C C . LEU A 1 86 ? 7.427 1.039 -0.568 1.00 86.81 86 LEU A C 1
ATOM 724 O O . LEU A 1 86 ? 6.888 2.136 -0.460 1.00 86.81 86 LEU A O 1
ATOM 728 N N . SER A 1 87 ? 8.754 0.898 -0.567 1.00 83.56 87 SER A N 1
ATOM 729 C CA . SER A 1 87 ? 9.657 2.049 -0.515 1.00 83.56 87 SER A CA 1
ATOM 730 C C . SER A 1 87 ? 9.551 2.945 -1.748 1.00 83.56 87 SER A C 1
ATOM 732 O O . SER A 1 87 ? 9.935 4.100 -1.659 1.00 83.56 87 SER A O 1
ATOM 734 N N . CYS A 1 88 ? 9.075 2.451 -2.901 1.00 77.56 88 CYS A N 1
ATOM 735 C CA . CYS A 1 88 ? 8.994 3.179 -4.185 1.00 77.56 88 CYS A CA 1
ATOM 736 C C . CYS A 1 88 ? 10.318 3.791 -4.710 1.00 77.56 88 CYS A C 1
ATOM 738 O O . CYS A 1 88 ? 10.365 4.308 -5.823 1.00 77.56 88 CYS A O 1
ATOM 740 N N . GLU A 1 89 ? 11.408 3.699 -3.953 1.00 70.62 89 GLU A N 1
ATOM 741 C CA . GLU A 1 89 ? 12.726 4.268 -4.250 1.00 70.62 89 GLU A CA 1
ATOM 742 C C . GLU A 1 89 ? 13.610 3.325 -5.073 1.00 70.62 89 GLU A C 1
ATOM 744 O O . GLU A 1 89 ? 14.662 3.717 -5.583 1.00 70.62 89 GLU A O 1
ATOM 749 N N . VAL A 1 90 ? 13.196 2.063 -5.219 1.00 75.88 90 VAL A N 1
ATOM 750 C CA . VAL A 1 90 ? 14.011 1.023 -5.842 1.00 75.88 90 VAL A CA 1
ATOM 751 C C . VAL A 1 90 ? 13.388 0.539 -7.143 1.00 75.88 90 VAL A C 1
ATOM 753 O O . VAL A 1 90 ? 12.205 0.225 -7.228 1.00 75.88 90 VAL A O 1
ATOM 756 N N . LYS A 1 91 ? 14.239 0.418 -8.163 1.00 81.50 91 LYS A N 1
ATOM 757 C CA . LYS A 1 91 ? 13.910 -0.222 -9.437 1.00 81.50 91 LYS A CA 1
ATOM 758 C C . LYS A 1 91 ? 13.481 -1.674 -9.216 1.00 81.50 91 LYS A C 1
ATOM 760 O O . LYS A 1 91 ? 14.266 -2.474 -8.703 1.00 81.50 91 LYS A O 1
ATOM 765 N N . LEU A 1 92 ? 12.276 -2.011 -9.664 1.00 82.81 92 LEU A N 1
ATOM 766 C CA . LEU A 1 92 ? 11.731 -3.367 -9.672 1.00 82.81 92 LEU A CA 1
ATOM 767 C C . LEU A 1 92 ? 11.597 -3.911 -11.092 1.00 82.81 92 LEU A C 1
ATOM 769 O O . LEU A 1 92 ? 11.548 -3.164 -12.069 1.00 82.81 92 LEU A O 1
ATOM 773 N N . ASP A 1 93 ? 11.503 -5.229 -11.225 1.00 86.94 93 ASP A N 1
ATOM 774 C CA . ASP A 1 93 ? 11.167 -5.832 -12.507 1.00 86.94 93 ASP A CA 1
ATOM 775 C C . ASP A 1 93 ? 9.681 -5.614 -12.824 1.00 86.94 93 ASP A C 1
ATOM 777 O O . ASP A 1 93 ? 8.806 -5.698 -11.961 1.00 86.94 93 ASP A O 1
ATOM 781 N N . LYS A 1 94 ? 9.362 -5.366 -14.100 1.00 86.62 94 LYS A N 1
ATOM 782 C CA . LYS A 1 94 ? 7.968 -5.176 -14.539 1.00 86.62 94 LYS A CA 1
ATOM 783 C C . LYS A 1 94 ? 7.100 -6.404 -14.248 1.00 86.62 94 LYS A C 1
ATOM 785 O O . LYS A 1 94 ? 5.907 -6.264 -13.995 1.00 86.62 94 LYS A O 1
ATOM 790 N N . SER A 1 95 ? 7.687 -7.599 -14.295 1.00 87.56 95 SER A N 1
ATOM 791 C CA . SER A 1 95 ? 7.019 -8.843 -13.904 1.00 87.56 95 SER A CA 1
ATOM 792 C C . SER A 1 95 ? 6.617 -8.827 -12.434 1.00 87.56 95 SER A C 1
ATOM 794 O O . SER A 1 95 ? 5.492 -9.198 -12.136 1.00 87.56 95 SER A O 1
ATOM 796 N N . THR A 1 96 ? 7.477 -8.331 -11.542 1.00 89.81 96 THR A N 1
ATOM 797 C CA . THR A 1 96 ? 7.192 -8.218 -10.107 1.00 89.81 96 THR A CA 1
ATOM 798 C C . THR A 1 96 ? 5.988 -7.321 -9.849 1.00 89.81 96 THR A C 1
ATOM 800 O O . THR A 1 96 ? 5.060 -7.740 -9.166 1.00 89.81 96 THR A O 1
ATOM 803 N N . LEU A 1 97 ? 5.947 -6.128 -10.457 1.00 89.31 97 LEU A N 1
ATOM 804 C CA . LEU A 1 97 ? 4.783 -5.242 -10.344 1.00 89.31 97 LEU A CA 1
ATOM 805 C C . LEU A 1 97 ? 3.510 -5.901 -10.885 1.00 89.31 97 LEU A C 1
ATOM 807 O O . LEU A 1 97 ? 2.457 -5.794 -10.269 1.00 89.31 97 LEU A O 1
ATOM 811 N N . LYS A 1 98 ? 3.594 -6.620 -12.011 1.00 90.94 98 LYS A N 1
ATOM 812 C CA . LYS A 1 98 ? 2.441 -7.351 -12.556 1.00 90.94 98 LYS A CA 1
ATOM 813 C C . LYS A 1 98 ? 1.948 -8.447 -11.615 1.00 90.94 98 LYS A C 1
ATOM 815 O O . LYS A 1 98 ? 0.741 -8.564 -11.439 1.00 90.94 98 LYS A O 1
ATOM 820 N N . THR A 1 99 ? 2.851 -9.243 -11.045 1.00 91.19 99 THR A N 1
ATOM 821 C CA . THR A 1 99 ? 2.503 -10.303 -10.090 1.00 91.19 99 THR A CA 1
ATOM 822 C C . THR A 1 99 ? 1.826 -9.708 -8.866 1.00 91.19 99 THR A C 1
ATOM 824 O O . THR A 1 99 ? 0.734 -10.145 -8.518 1.00 91.19 99 THR A O 1
ATOM 827 N N . PHE A 1 100 ? 2.411 -8.651 -8.295 1.00 92.62 100 PHE A N 1
ATOM 828 C CA . PHE A 1 100 ? 1.847 -7.968 -7.137 1.00 92.62 100 PHE A CA 1
ATOM 829 C C . PHE A 1 100 ? 0.451 -7.411 -7.428 1.00 92.62 100 PHE A C 1
ATOM 831 O O . PHE A 1 100 ? -0.486 -7.711 -6.705 1.00 92.62 100 PHE A O 1
ATOM 838 N N . PHE A 1 101 ? 0.265 -6.669 -8.525 1.00 92.38 101 PHE A N 1
ATOM 839 C CA . PHE A 1 101 ? -1.054 -6.136 -8.891 1.00 92.38 101 PHE A CA 1
ATOM 840 C C . PHE A 1 101 ? -2.082 -7.254 -9.098 1.00 92.38 101 PHE A C 1
ATOM 842 O O . PHE A 1 101 ? -3.199 -7.170 -8.591 1.00 92.38 101 PHE A O 1
ATOM 849 N N . ARG A 1 102 ? -1.693 -8.332 -9.786 1.00 92.50 102 ARG A N 1
ATOM 850 C CA . ARG A 1 102 ? -2.582 -9.464 -10.059 1.00 92.50 102 ARG A CA 1
ATOM 851 C C . ARG A 1 102 ? -3.023 -10.186 -8.786 1.00 92.50 102 ARG A C 1
ATOM 853 O O . ARG A 1 102 ? -4.161 -10.640 -8.746 1.00 92.50 102 ARG A O 1
ATOM 860 N N . ALA A 1 103 ? -2.163 -10.274 -7.774 1.00 91.50 103 ALA A N 1
ATOM 861 C CA . ALA A 1 103 ? -2.498 -10.879 -6.485 1.00 91.50 10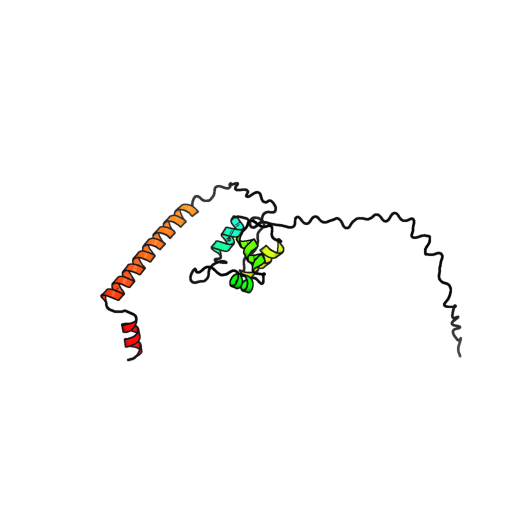3 ALA A CA 1
ATOM 862 C C . ALA A 1 103 ? -3.675 -10.187 -5.779 1.00 91.50 103 ALA A C 1
ATOM 864 O O . ALA A 1 103 ? -4.415 -10.827 -5.043 1.00 91.50 103 ALA A O 1
ATOM 865 N N . PHE A 1 104 ? -3.886 -8.900 -6.061 1.00 89.50 104 PHE A N 1
ATOM 866 C CA . PHE A 1 104 ? -5.007 -8.114 -5.542 1.00 89.50 104 PHE A CA 1
ATOM 867 C C . PHE A 1 104 ? -6.072 -7.830 -6.609 1.00 89.50 104 PHE A C 1
ATOM 869 O O . PHE A 1 104 ? -6.809 -6.853 -6.511 1.00 89.50 104 PHE A O 1
ATOM 876 N N . ASN A 1 105 ? -6.136 -8.656 -7.659 1.00 90.69 105 ASN A N 1
ATOM 877 C CA . ASN A 1 105 ? -7.078 -8.518 -8.774 1.00 90.69 105 ASN A CA 1
ATOM 878 C C . ASN A 1 105 ? -6.993 -7.161 -9.504 1.00 90.69 105 ASN A C 1
ATOM 880 O O . ASN A 1 105 ? -7.950 -6.732 -10.149 1.00 90.69 105 ASN A O 1
ATOM 884 N N . LEU A 1 106 ? -5.838 -6.496 -9.454 1.00 90.81 106 LEU A N 1
ATOM 885 C CA . LEU A 1 106 ? -5.573 -5.254 -10.172 1.00 90.81 106 LEU A CA 1
ATOM 886 C C . LEU A 1 106 ? -4.825 -5.529 -11.480 1.00 90.81 106 LEU A C 1
ATOM 888 O O . LEU A 1 106 ? -4.000 -6.438 -11.587 1.00 90.81 106 LEU A O 1
ATOM 892 N N . SER A 1 107 ? -5.075 -4.690 -12.484 1.00 89.56 107 SER A N 1
ATOM 893 C CA . SER A 1 107 ? -4.299 -4.667 -13.727 1.00 89.56 107 SER A CA 1
ATOM 894 C C . SER A 1 107 ? -3.243 -3.568 -13.663 1.00 89.56 107 SER A C 1
ATOM 896 O O . SER A 1 107 ? -3.567 -2.432 -13.317 1.00 89.56 107 SER A O 1
ATOM 898 N N . LEU A 1 108 ? -1.993 -3.893 -14.004 1.00 88.25 108 LEU A N 1
ATOM 899 C CA . LEU A 1 108 ? -0.908 -2.916 -14.102 1.00 88.25 108 LEU A CA 1
ATOM 900 C C . LEU A 1 108 ? -0.958 -2.203 -15.461 1.00 88.25 108 LEU A C 1
ATOM 902 O O . LEU A 1 108 ? -0.673 -2.813 -16.497 1.00 88.25 108 LEU A O 1
ATOM 906 N N . GLU A 1 109 ? -1.248 -0.906 -15.453 1.00 89.00 109 GLU A N 1
ATOM 907 C CA . GLU A 1 109 ? -1.293 -0.068 -16.652 1.00 89.00 109 GLU A CA 1
ATOM 908 C C . GLU A 1 109 ? 0.054 0.608 -16.946 1.00 89.00 109 GLU A C 1
ATOM 910 O O . GLU A 1 109 ? 0.986 0.599 -16.137 1.00 89.00 109 GLU A O 1
ATOM 915 N N . ALA A 1 110 ? 0.186 1.186 -18.144 1.00 84.06 110 ALA A N 1
ATOM 916 C CA . ALA A 1 110 ? 1.398 1.900 -18.552 1.00 84.06 110 ALA A CA 1
ATOM 917 C C . ALA A 1 110 ? 1.662 3.147 -17.695 1.00 84.06 110 ALA A C 1
ATOM 919 O O . ALA A 1 110 ? 2.817 3.463 -17.441 1.00 84.06 110 ALA A O 1
ATOM 920 N N . SER A 1 111 ? 0.609 3.808 -17.211 1.00 83.25 111 SER A N 1
ATOM 921 C CA . SER A 1 111 ? 0.701 4.952 -16.300 1.00 83.25 111 SER A CA 1
ATOM 922 C C . SER A 1 111 ? 1.113 4.562 -14.882 1.00 83.25 111 SER A C 1
ATOM 924 O O . SER A 1 111 ? 1.630 5.398 -14.152 1.00 83.25 111 SER A O 1
ATOM 926 N N . ASP A 1 112 ? 0.930 3.297 -14.492 1.00 84.81 112 ASP A N 1
ATOM 927 C CA . ASP A 1 112 ? 1.200 2.836 -13.129 1.00 84.81 112 ASP A CA 1
ATOM 928 C C . ASP A 1 112 ? 2.707 2.652 -12.861 1.00 84.81 112 ASP A C 1
ATOM 930 O O . ASP A 1 112 ? 3.113 2.581 -11.701 1.00 84.81 112 ASP A O 1
ATOM 934 N N . HIS A 1 113 ? 3.561 2.644 -13.893 1.00 87.06 113 HIS A N 1
ATOM 935 C CA . HIS A 1 113 ? 5.007 2.446 -13.759 1.00 87.06 113 HIS A CA 1
ATOM 936 C C . HIS A 1 113 ? 5.829 3.349 -14.688 1.00 87.06 113 HIS A C 1
ATOM 938 O O . HIS A 1 113 ? 5.437 3.611 -15.819 1.00 87.06 113 HIS A O 1
ATOM 944 N N . THR A 1 114 ? 7.015 3.772 -14.245 1.00 83.69 114 THR A N 1
ATOM 945 C CA . THR A 1 114 ? 7.949 4.585 -15.046 1.00 83.69 114 THR A CA 1
ATOM 946 C C . THR A 1 114 ? 9.333 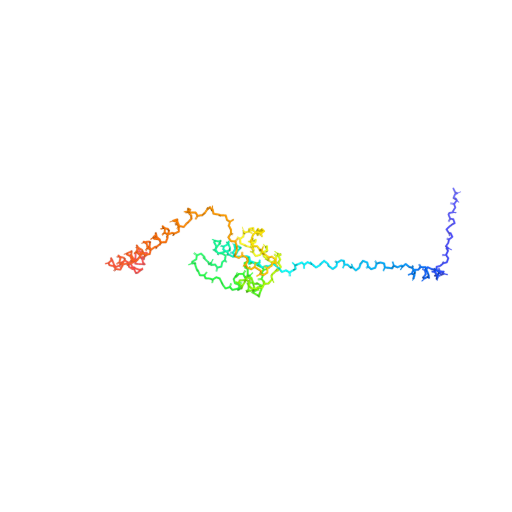3.943 -15.121 1.00 83.69 114 THR A C 1
ATOM 948 O O . THR A 1 114 ? 9.772 3.269 -14.194 1.00 83.69 114 THR A O 1
ATOM 951 N N . THR A 1 115 ? 10.043 4.117 -16.234 1.00 78.56 115 THR A N 1
ATOM 952 C CA . THR A 1 115 ? 11.422 3.620 -16.411 1.00 78.56 115 THR A CA 1
ATOM 953 C C . THR A 1 115 ? 12.486 4.633 -15.988 1.00 78.56 115 THR A C 1
ATOM 955 O O . THR A 1 115 ? 13.645 4.262 -15.790 1.00 78.56 115 THR A O 1
ATOM 958 N N . SER A 1 116 ? 12.125 5.911 -15.854 1.00 67.38 116 SER A N 1
ATOM 959 C CA . SER A 1 116 ? 13.010 6.967 -15.364 1.00 67.38 116 SER A CA 1
ATOM 960 C C . SER A 1 116 ? 12.704 7.259 -13.897 1.00 67.38 116 SER A C 1
ATOM 962 O O . SER A 1 116 ? 11.549 7.348 -13.500 1.00 67.38 116 SER A O 1
ATOM 964 N N . ALA A 1 117 ? 13.752 7.455 -13.093 1.00 61.44 117 ALA A N 1
ATOM 965 C CA . ALA A 1 117 ? 13.622 7.940 -11.714 1.00 61.44 117 ALA A CA 1
ATOM 966 C C . ALA A 1 117 ? 13.125 9.395 -11.653 1.00 61.44 117 ALA A C 1
ATOM 968 O O . ALA A 1 117 ? 13.001 9.965 -10.573 1.00 61.44 117 ALA A O 1
ATOM 969 N N . THR A 1 118 ? 12.880 10.018 -12.812 1.00 53.22 118 THR A N 1
ATOM 970 C CA . THR A 1 118 ? 12.194 11.294 -12.899 1.00 53.22 118 THR A CA 1
ATOM 971 C C . THR A 1 118 ? 10.784 11.063 -12.386 1.00 53.22 118 THR A C 1
ATOM 973 O O . THR A 1 118 ? 9.893 10.631 -13.115 1.00 53.22 118 THR A O 1
ATOM 976 N N . THR A 1 119 ? 10.605 11.333 -11.099 1.00 50.81 119 THR A N 1
ATOM 977 C CA . THR A 1 119 ? 9.344 11.714 -10.483 1.00 50.81 119 THR A CA 1
ATOM 978 C C . THR A 1 119 ? 8.831 12.930 -11.252 1.00 50.81 119 THR A C 1
ATOM 980 O O . THR A 1 119 ? 8.960 14.066 -10.812 1.00 50.81 119 THR A O 1
ATOM 983 N N . SER A 1 120 ? 8.328 12.719 -12.468 1.00 46.38 120 SER A N 1
ATOM 984 C CA . SER A 1 120 ? 7.640 13.733 -13.250 1.00 46.38 120 SER A CA 1
ATOM 985 C C . SER A 1 120 ? 6.284 13.923 -12.598 1.00 46.38 120 SER A C 1
ATOM 987 O O . SER A 1 120 ? 5.259 13.407 -13.033 1.00 46.38 120 SER A O 1
ATOM 989 N N . GLN A 1 121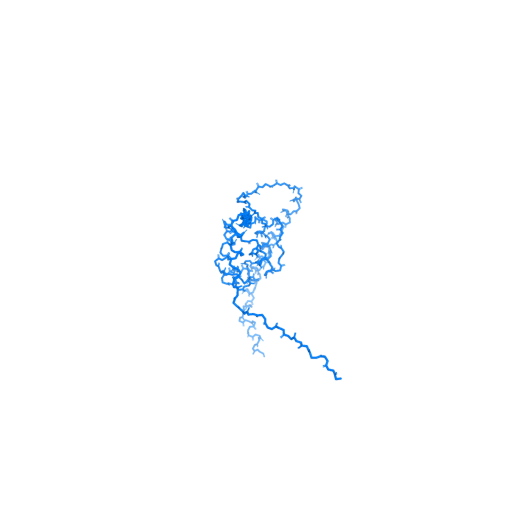 ? 6.311 14.683 -11.508 1.00 53.78 121 GLN A N 1
ATOM 990 C CA . GLN A 1 121 ? 5.281 15.664 -11.254 1.00 53.78 121 GLN A CA 1
ATOM 991 C C . GLN A 1 121 ? 5.228 16.583 -12.480 1.00 53.78 121 GLN A C 1
ATOM 993 O O . GLN A 1 121 ? 5.947 17.570 -12.565 1.00 53.78 121 GLN A O 1
ATOM 998 N N . THR A 1 122 ? 4.405 16.229 -13.459 1.00 39.50 122 THR A N 1
ATOM 999 C CA . THR A 1 122 ? 3.911 17.170 -14.464 1.00 39.50 122 THR A CA 1
ATOM 1000 C C . THR A 1 122 ? 2.481 16.792 -14.809 1.00 39.50 122 THR A C 1
ATOM 1002 O O . THR A 1 122 ? 2.181 16.057 -15.742 1.00 39.50 122 THR A O 1
ATOM 1005 N N . SER A 1 123 ? 1.587 17.293 -13.963 1.00 50.28 123 SER A N 1
ATOM 1006 C CA . SER A 1 123 ? 0.381 18.022 -14.342 1.00 50.28 123 SER A CA 1
ATOM 1007 C C . SER A 1 123 ? 0.233 18.251 -15.852 1.00 50.28 123 SER A C 1
ATOM 1009 O O . SER A 1 123 ? 1.052 18.946 -16.448 1.00 50.28 123 SER A O 1
ATOM 1011 N N . THR A 1 124 ? -0.844 17.746 -16.459 1.00 40.53 124 THR A N 1
ATOM 1012 C CA . THR A 1 124 ? -1.939 18.568 -17.021 1.00 40.53 124 THR A CA 1
ATOM 1013 C C . THR A 1 124 ? -2.915 17.710 -17.836 1.00 40.53 124 THR A C 1
ATOM 1015 O O . THR A 1 124 ? -2.688 17.382 -18.991 1.00 40.53 124 THR A O 1
ATOM 1018 N N . SER A 1 125 ? -4.079 17.430 -17.255 1.00 41.47 125 SER A N 1
ATOM 1019 C CA . SER A 1 125 ? -5.333 17.731 -17.944 1.00 41.47 125 SER A CA 1
ATOM 1020 C C . SER A 1 125 ? -6.372 18.076 -16.889 1.00 41.47 125 SER A C 1
ATOM 1022 O O . SER A 1 125 ? -6.790 17.256 -16.075 1.00 41.47 125 SER A O 1
ATOM 1024 N N . VAL A 1 126 ? -6.688 19.362 -16.856 1.00 48.66 126 VAL A N 1
ATOM 1025 C CA . VAL A 1 126 ? -7.719 19.992 -16.046 1.00 48.66 126 VAL A CA 1
ATOM 1026 C C . VAL A 1 126 ? -9.088 19.403 -16.394 1.00 48.66 126 VAL A C 1
ATOM 1028 O O . VAL A 1 126 ? -9.781 19.878 -17.284 1.00 48.66 126 VAL A O 1
ATOM 1031 N N . ALA A 1 127 ? -9.490 18.363 -15.669 1.00 45.91 127 ALA A N 1
ATOM 1032 C CA . ALA A 1 127 ? -10.874 17.897 -15.628 1.00 45.91 127 ALA A CA 1
ATOM 1033 C C . ALA A 1 127 ? -11.260 17.375 -14.232 1.00 45.91 127 ALA A C 1
ATOM 1035 O O . ALA A 1 127 ? -12.011 16.415 -14.111 1.00 45.91 127 ALA A O 1
ATOM 1036 N N . SER A 1 128 ? -10.763 17.998 -13.158 1.00 45.56 128 SER A N 1
ATOM 1037 C CA . SER A 1 128 ? -11.040 17.551 -11.780 1.00 45.56 128 SER A CA 1
ATOM 1038 C C . SER A 1 128 ? -11.576 18.661 -10.878 1.00 45.56 128 SER A C 1
ATOM 1040 O O . SER A 1 128 ? -11.237 18.731 -9.706 1.00 45.56 128 SER A O 1
ATOM 1042 N N . THR A 1 129 ? -12.476 19.512 -11.373 1.00 45.34 129 THR A N 1
ATOM 1043 C CA . THR A 1 129 ? -13.199 20.456 -10.492 1.00 45.34 129 THR A CA 1
ATOM 1044 C C . THR A 1 129 ? -14.399 19.802 -9.786 1.00 45.34 129 THR A C 1
ATOM 1046 O O . THR A 1 129 ? -14.985 20.395 -8.891 1.00 45.34 129 THR A O 1
ATOM 1049 N N . LYS A 1 130 ? -14.760 18.553 -10.127 1.00 46.00 130 LYS A N 1
ATOM 1050 C CA . LYS A 1 130 ? -15.851 17.811 -9.457 1.00 46.00 130 LYS A CA 1
ATOM 1051 C C . LYS A 1 130 ? -15.391 16.893 -8.320 1.00 46.00 130 LYS A C 1
ATOM 1053 O O . LYS A 1 130 ? -16.179 16.599 -7.434 1.00 46.00 130 LYS A O 1
ATOM 1058 N N . GLN A 1 131 ? -14.130 16.460 -8.311 1.00 47.91 131 GLN A N 1
ATOM 1059 C CA . GLN A 1 131 ? -13.637 15.512 -7.302 1.00 47.91 131 GLN A CA 1
ATOM 1060 C C . GLN A 1 131 ? -13.352 16.178 -5.947 1.00 47.91 131 GLN A C 1
ATOM 1062 O O . GLN A 1 131 ? -13.582 15.561 -4.913 1.00 47.91 131 GLN A O 1
ATOM 1067 N N . SER A 1 132 ? -12.921 17.444 -5.931 1.00 46.41 132 SER A N 1
ATOM 1068 C CA . SER A 1 132 ? -12.522 18.126 -4.688 1.00 46.41 132 SER A CA 1
ATOM 1069 C C . SER A 1 132 ? -13.702 18.428 -3.753 1.00 46.41 132 SER A C 1
ATOM 1071 O O . SER A 1 132 ? -13.588 18.243 -2.547 1.00 46.41 132 SER A O 1
ATOM 1073 N N . ILE A 1 133 ? -14.861 18.809 -4.307 1.00 56.91 133 ILE A N 1
ATOM 1074 C CA . ILE A 1 133 ? -16.089 19.082 -3.534 1.00 56.91 133 ILE A CA 1
ATOM 1075 C C . ILE A 1 133 ? -16.668 17.780 -2.952 1.00 56.91 133 ILE A C 1
ATOM 1077 O O . ILE A 1 133 ? -17.170 17.765 -1.831 1.00 56.91 133 ILE A O 1
ATOM 1081 N N . GLN A 1 134 ? -16.545 16.667 -3.684 1.00 64.50 134 GLN A N 1
ATOM 1082 C CA . GLN A 1 134 ? -17.021 15.357 -3.233 1.00 64.50 134 GLN A CA 1
ATOM 1083 C C . GLN A 1 134 ? -16.232 14.840 -2.018 1.00 64.50 134 GLN A C 1
ATOM 1085 O O . GLN A 1 134 ? -16.807 14.222 -1.125 1.00 64.50 134 GLN A O 1
ATOM 1090 N N . VAL A 1 135 ? -14.919 15.096 -1.968 1.00 74.75 135 VAL A N 1
ATOM 1091 C CA . VAL A 1 135 ? -14.056 14.647 -0.863 1.00 74.75 135 VAL A CA 1
ATOM 1092 C C . VAL A 1 135 ? -14.359 15.412 0.423 1.00 74.75 135 VAL A C 1
ATOM 1094 O O . VAL A 1 135 ? -14.463 14.795 1.478 1.00 74.75 135 VAL A O 1
ATOM 1097 N N . GLU A 1 136 ? -14.552 16.730 0.355 1.00 74.06 136 GLU A N 1
ATOM 1098 C CA . GLU A 1 136 ? -14.894 17.533 1.538 1.00 74.06 136 GLU A CA 1
ATOM 1099 C C . GLU A 1 136 ? -16.254 17.141 2.131 1.00 74.06 136 GLU A C 1
ATOM 1101 O O . GLU A 1 136 ? -16.375 17.008 3.349 1.00 74.06 136 GLU A O 1
ATOM 1106 N N . GLN A 1 137 ? -17.248 16.867 1.279 1.00 79.25 137 GLN A N 1
ATOM 1107 C CA . GLN A 1 137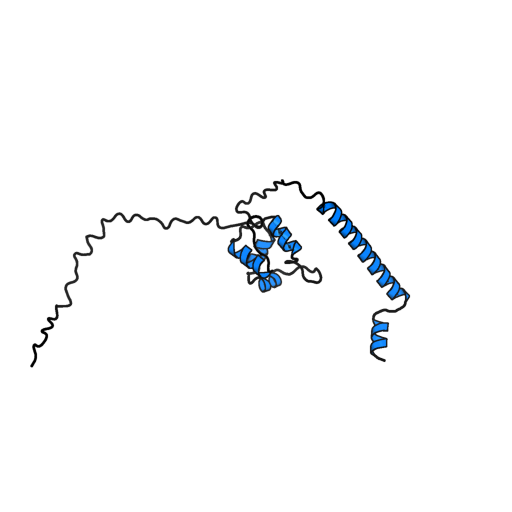 ? -18.556 16.361 1.708 1.00 79.25 137 GLN A CA 1
ATOM 1108 C C . GLN A 1 137 ? -18.439 15.014 2.436 1.00 79.25 137 GLN A C 1
ATOM 1110 O O . GLN A 1 137 ? -19.007 14.852 3.514 1.00 79.25 137 GLN A O 1
ATOM 1115 N N . LEU A 1 138 ? -17.651 14.078 1.896 1.00 82.94 138 LEU A N 1
ATOM 1116 C CA . LEU A 1 138 ? -17.404 12.777 2.527 1.00 82.94 138 LEU A CA 1
ATOM 1117 C C . LEU A 1 138 ? -16.642 12.902 3.854 1.00 82.94 138 LEU A C 1
ATOM 1119 O O . LEU A 1 138 ? -16.915 12.170 4.802 1.00 82.94 138 LEU A O 1
ATOM 1123 N N . VAL A 1 139 ? -15.688 13.832 3.952 1.00 86.19 139 VAL A N 1
ATOM 1124 C CA . VAL A 1 139 ? -14.960 14.091 5.204 1.00 86.19 139 VAL A CA 1
ATOM 1125 C C . VAL A 1 139 ? -15.907 14.613 6.282 1.00 86.19 139 VAL A C 1
ATOM 1127 O O . VAL A 1 139 ? -15.796 14.204 7.440 1.00 86.19 139 VAL A O 1
ATOM 1130 N N . GLU A 1 140 ? -16.845 15.486 5.924 1.00 89.81 140 GLU A N 1
ATOM 1131 C CA . GLU A 1 140 ? -17.838 15.994 6.868 1.00 89.81 140 GLU A CA 1
ATOM 1132 C C . GLU A 1 140 ? -18.832 14.904 7.291 1.00 89.81 140 GLU A C 1
ATOM 1134 O O . GLU A 1 140 ? -19.115 14.760 8.481 1.00 89.81 140 GLU A O 1
ATOM 1139 N N . GLU A 1 141 ? -19.270 14.054 6.360 1.00 89.12 141 GLU A N 1
ATOM 1140 C CA . GLU A 1 141 ? -20.097 12.880 6.661 1.00 89.12 141 GLU A CA 1
ATOM 1141 C C . GLU A 1 141 ? -19.389 11.921 7.636 1.00 89.12 141 GLU A C 1
ATOM 1143 O O . GLU A 1 141 ? -19.981 11.472 8.620 1.00 89.12 141 GLU A O 1
ATOM 1148 N N . LEU A 1 142 ? -18.085 11.681 7.455 1.00 89.81 142 LEU A N 1
ATOM 1149 C CA . LEU A 1 142 ? -17.284 10.878 8.385 1.00 89.81 142 LEU A CA 1
ATOM 1150 C C . LEU A 1 142 ? -17.181 11.510 9.781 1.00 89.81 142 LEU A C 1
ATOM 1152 O O . LEU A 1 142 ? -17.200 10.788 10.784 1.00 89.81 142 LEU A O 1
ATOM 1156 N N . LYS A 1 143 ? -17.070 12.841 9.883 1.00 91.31 143 LYS A N 1
ATOM 1157 C CA . LYS A 1 143 ? -17.080 13.536 11.183 1.00 91.31 143 LYS A CA 1
ATOM 1158 C C . LYS A 1 143 ? -18.426 13.369 11.881 1.00 91.31 143 LYS A C 1
ATOM 1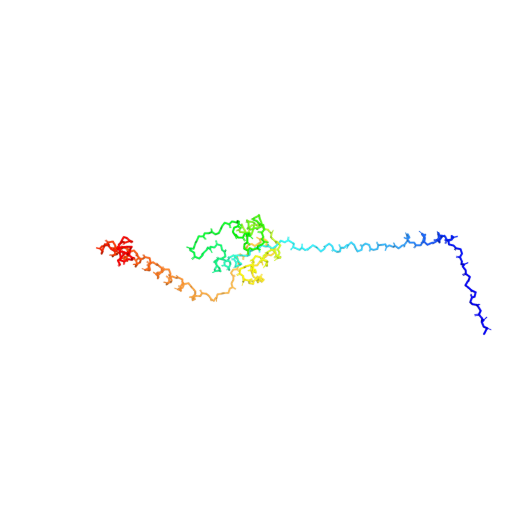160 O O . LYS A 1 143 ? -18.448 13.065 13.076 1.00 91.31 143 LYS A O 1
ATOM 1165 N N . GLN A 1 144 ? -19.521 13.528 11.141 1.00 93.06 144 GLN A N 1
ATOM 1166 C CA . GLN A 1 144 ? -20.879 13.356 11.653 1.00 93.06 144 GLN A CA 1
ATOM 1167 C C . GLN A 1 144 ? -21.121 11.918 12.115 1.00 93.06 144 GLN A C 1
ATOM 1169 O O . GLN A 1 144 ? -21.627 11.708 13.215 1.00 93.06 144 GLN A O 1
ATOM 1174 N N . LEU A 1 145 ? -20.688 10.920 11.340 1.00 91.88 145 LEU A N 1
ATOM 1175 C CA . LEU A 1 145 ? -20.825 9.512 11.708 1.00 91.88 145 LEU A CA 1
ATOM 1176 C C . LEU A 1 145 ? -20.063 9.184 12.997 1.00 91.88 145 LEU A C 1
ATOM 1178 O O . LEU A 1 145 ? -20.617 8.559 13.899 1.00 91.88 145 LEU A O 1
ATOM 1182 N N . LYS A 1 146 ? -18.820 9.665 13.130 1.00 90.31 146 LYS A N 1
ATOM 1183 C CA . LYS A 1 146 ? -18.033 9.505 14.364 1.00 90.31 146 LYS A CA 1
ATOM 1184 C C . LYS A 1 146 ? -18.711 10.149 15.568 1.00 90.31 146 LYS A C 1
ATOM 1186 O O . LYS A 1 146 ? -18.668 9.595 16.662 1.00 90.31 146 LYS A O 1
ATOM 1191 N N . GLN A 1 147 ? -19.310 11.321 15.382 1.00 92.81 147 GLN A N 1
ATOM 1192 C CA . GLN A 1 147 ? -20.059 11.993 16.439 1.00 92.81 147 GLN A CA 1
ATOM 1193 C C . GLN A 1 147 ? -21.294 11.183 16.842 1.00 92.81 147 GLN A C 1
ATOM 1195 O O . GLN A 1 147 ? -21.506 10.952 18.027 1.00 92.81 147 GLN A O 1
ATOM 1200 N N . ARG A 1 148 ? -22.039 10.666 15.866 1.00 95.75 148 ARG A N 1
ATOM 1201 C CA . ARG A 1 148 ? -23.219 9.837 16.105 1.00 95.75 148 ARG A CA 1
ATOM 1202 C C . ARG A 1 148 ? -22.878 8.527 16.817 1.00 95.75 148 ARG A C 1
ATOM 1204 O O . ARG A 1 148 ? -23.616 8.110 17.699 1.00 95.75 148 ARG A O 1
ATOM 1211 N N . MET A 1 149 ? -21.750 7.898 16.483 1.00 92.12 149 MET A N 1
ATOM 1212 C CA . MET A 1 149 ? -21.250 6.736 17.227 1.00 92.12 149 MET A CA 1
ATOM 1213 C C . MET A 1 149 ? -20.976 7.075 18.694 1.00 92.12 149 MET A C 1
ATOM 1215 O O . MET A 1 149 ? -21.457 6.370 19.573 1.00 92.12 149 MET A O 1
ATOM 1219 N N . ARG A 1 150 ? -20.300 8.201 18.970 1.00 91.12 150 ARG A N 1
ATOM 1220 C CA . ARG A 1 150 ? -20.085 8.661 20.353 1.00 91.12 150 ARG A CA 1
ATOM 1221 C C . ARG A 1 150 ? -21.399 8.896 21.096 1.00 91.12 150 ARG A C 1
ATOM 1223 O O . ARG A 1 150 ? -21.495 8.582 22.276 1.00 91.12 150 ARG A O 1
ATOM 1230 N N . GLU A 1 151 ? -22.401 9.450 20.421 1.00 93.12 151 GLU A N 1
ATOM 1231 C CA . GLU A 1 151 ? -23.731 9.659 21.001 1.00 93.12 151 GLU A CA 1
ATOM 1232 C C . GLU A 1 151 ? -24.432 8.334 21.310 1.00 93.12 151 GLU A C 1
ATOM 1234 O O . GLU A 1 151 ? -25.024 8.199 22.380 1.00 93.12 151 GLU A O 1
ATOM 1239 N N . TYR A 1 152 ? -24.326 7.333 20.432 1.00 87.25 152 TYR A N 1
ATOM 1240 C CA . TYR A 1 152 ? -24.830 5.989 20.715 1.00 87.25 152 TYR A CA 1
ATOM 1241 C C . TYR A 1 152 ? -24.145 5.368 21.931 1.00 87.25 152 TYR A C 1
ATOM 1243 O O . TYR A 1 152 ? -24.842 4.870 22.812 1.00 87.25 152 TYR A O 1
ATOM 1251 N N . ASP A 1 153 ? -22.821 5.467 22.036 1.00 86.69 153 ASP A N 1
ATOM 1252 C CA . ASP A 1 153 ? -22.082 4.949 23.192 1.00 86.69 153 ASP A CA 1
ATOM 1253 C C . ASP A 1 153 ? -22.518 5.640 24.496 1.00 86.69 153 ASP A C 1
ATOM 1255 O O . ASP A 1 153 ? -22.758 4.986 25.513 1.00 86.69 153 ASP A O 1
ATOM 1259 N N . GLN A 1 154 ? -22.716 6.962 24.461 1.00 87.94 154 GLN A N 1
ATOM 1260 C CA . GLN A 1 154 ? -23.237 7.728 25.598 1.00 87.94 154 GLN A CA 1
ATOM 1261 C C . GLN A 1 154 ? -24.666 7.314 25.978 1.00 87.94 154 GLN A C 1
ATOM 1263 O O . GLN A 1 154 ? -25.000 7.250 27.164 1.00 87.94 154 GLN A O 1
ATOM 1268 N N . LEU A 1 155 ? -25.521 7.019 24.994 1.00 86.12 155 LEU A N 1
ATOM 1269 C CA . LEU A 1 155 ? -26.881 6.533 25.231 1.00 86.12 155 LEU A CA 1
ATOM 1270 C C . LEU A 1 155 ? -26.885 5.128 25.833 1.00 86.12 155 LEU A C 1
ATOM 1272 O O . LEU A 1 155 ? -27.624 4.893 26.789 1.00 86.12 155 LEU A O 1
ATOM 1276 N N . LEU A 1 156 ? -26.049 4.217 25.331 1.00 82.88 156 LEU A N 1
ATOM 1277 C CA . LEU A 1 156 ? -25.891 2.871 25.889 1.00 82.88 156 LEU A CA 1
ATOM 1278 C C . LEU A 1 156 ? -25.445 2.939 27.353 1.00 82.88 156 LEU A C 1
ATOM 1280 O O . LEU A 1 156 ? -26.045 2.287 28.212 1.00 82.88 156 LEU A O 1
ATOM 1284 N N . GLN A 1 157 ? -24.485 3.817 27.656 1.00 80.56 157 GLN A N 1
ATOM 1285 C CA . GLN A 1 157 ? -24.016 4.055 29.017 1.00 80.56 157 GLN A CA 1
ATOM 1286 C C . GLN A 1 157 ? -25.122 4.622 29.921 1.00 80.56 157 GLN A C 1
ATOM 1288 O O . GLN A 1 157 ? -25.284 4.170 31.055 1.00 80.56 157 GLN A O 1
ATOM 1293 N N . ARG A 1 158 ? -25.922 5.576 29.423 1.00 82.69 158 ARG A N 1
ATOM 1294 C CA . ARG A 1 158 ? -27.038 6.190 30.166 1.00 82.69 158 ARG A CA 1
ATOM 1295 C C . ARG A 1 158 ? -28.193 5.220 30.423 1.00 82.69 158 ARG A C 1
ATOM 1297 O O . ARG A 1 158 ? -28.832 5.308 31.468 1.00 82.69 158 ARG A O 1
ATOM 1304 N N . LEU A 1 159 ? -28.483 4.332 29.478 1.00 81.50 159 LEU A N 1
ATOM 1305 C CA . LEU A 1 159 ? -29.541 3.327 29.600 1.00 81.50 159 LEU A CA 1
ATOM 1306 C C . LEU A 1 159 ? -29.085 2.084 30.384 1.00 81.50 159 LEU A C 1
ATOM 1308 O O . LEU A 1 159 ? -29.895 1.194 30.626 1.00 81.50 159 LEU A O 1
ATOM 1312 N N . GLY A 1 160 ? -27.810 2.010 30.785 1.00 74.19 160 GLY A N 1
ATOM 1313 C CA . GLY A 1 160 ? -27.245 0.853 31.484 1.00 74.19 160 GLY A CA 1
ATOM 1314 C C . GLY A 1 160 ? -27.161 -0.408 30.615 1.00 74.19 160 GLY A C 1
ATOM 1315 O O . GLY A 1 160 ? -26.931 -1.498 31.136 1.00 74.19 160 GLY A O 1
ATOM 1316 N N . LEU A 1 161 ? -27.329 -0.270 29.295 1.00 68.25 161 LEU A N 1
ATOM 1317 C CA . LEU A 1 161 ? -27.337 -1.353 28.308 1.00 68.25 161 LEU A CA 1
ATOM 1318 C C . LEU A 1 161 ? -25.914 -1.669 27.827 1.00 68.25 161 LEU A C 1
ATOM 1320 O O . LEU A 1 161 ? -25.652 -1.760 26.631 1.00 68.25 161 LEU A O 1
ATOM 1324 N N . ASN A 1 162 ? -24.975 -1.811 28.760 1.00 67.50 162 ASN A N 1
ATOM 1325 C CA . ASN A 1 162 ? -23.635 -2.301 28.435 1.00 67.50 162 ASN A CA 1
ATOM 1326 C C . ASN A 1 162 ? -23.688 -3.813 28.164 1.00 67.50 162 ASN A C 1
ATOM 1328 O O . ASN A 1 162 ? -24.686 -4.453 28.490 1.00 67.50 162 ASN A O 1
ATOM 1332 N N . GLU A 1 163 ? -22.617 -4.402 27.617 1.00 61.38 163 GLU A N 1
ATOM 1333 C CA . GLU A 1 163 ? -22.520 -5.838 27.269 1.00 61.38 163 GLU A CA 1
ATOM 1334 C C . GLU A 1 163 ? -23.101 -6.792 28.330 1.00 61.38 163 GLU A C 1
ATOM 1336 O O . GLU A 1 163 ? -23.629 -7.848 27.995 1.00 61.38 163 GLU A O 1
ATOM 1341 N N . SER A 1 164 ? -23.066 -6.408 29.608 1.00 58.66 164 SER A N 1
ATOM 1342 C CA . SER A 1 164 ? -23.722 -7.113 30.714 1.00 58.66 164 SER A CA 1
ATOM 1343 C C . SER A 1 164 ? -25.235 -7.340 30.513 1.00 58.66 164 SER A C 1
ATOM 1345 O O . SER A 1 164 ? -25.713 -8.444 30.746 1.00 58.66 164 SER A O 1
ATOM 1347 N N . TYR A 1 165 ? -25.994 -6.352 30.023 1.00 63.34 165 TYR A N 1
ATOM 1348 C CA . TYR A 1 165 ? -27.445 -6.458 29.809 1.00 63.34 165 TYR A CA 1
ATOM 1349 C C . TYR A 1 165 ? -27.796 -7.407 28.654 1.00 63.34 165 TYR A C 1
ATOM 1351 O O . TYR A 1 165 ? -28.697 -8.234 28.779 1.00 63.34 165 TYR A O 1
ATOM 1359 N N . ILE A 1 166 ? -27.047 -7.338 27.548 1.00 61.50 166 ILE A N 1
ATOM 1360 C CA . ILE A 1 166 ? -27.214 -8.245 26.401 1.00 61.50 166 ILE A CA 1
ATOM 1361 C C . ILE A 1 166 ? -26.867 -9.685 26.814 1.00 61.50 166 ILE A C 1
ATOM 1363 O O . ILE A 1 166 ? -27.627 -10.613 26.538 1.00 61.50 166 ILE A O 1
ATOM 1367 N N . ASN A 1 167 ? -25.770 -9.873 27.555 1.00 60.09 167 ASN A N 1
ATOM 1368 C CA . ASN A 1 167 ? -25.367 -11.183 28.073 1.00 60.09 167 ASN A CA 1
ATOM 1369 C C . ASN A 1 167 ? -26.318 -11.730 29.155 1.00 60.09 167 ASN A C 1
ATOM 1371 O O . ASN A 1 167 ? -26.414 -12.945 29.325 1.00 60.09 167 ASN A O 1
ATOM 1375 N N . GLN A 1 168 ? -27.038 -10.864 29.874 1.00 61.34 168 GLN A N 1
ATOM 1376 C CA . GLN A 1 168 ? -28.059 -11.261 30.843 1.00 61.34 168 GLN A CA 1
ATOM 1377 C C . GLN A 1 168 ? -29.359 -11.723 30.163 1.00 61.34 168 GLN A C 1
ATOM 1379 O O . GLN A 1 168 ? -29.960 -12.686 30.629 1.00 61.34 168 GLN A O 1
ATOM 1384 N N . GLN A 1 169 ? -29.761 -11.104 29.045 1.00 59.88 169 GLN A N 1
ATOM 1385 C CA . GLN A 1 169 ? -30.937 -11.515 28.258 1.00 59.88 169 GLN A CA 1
ATOM 1386 C C . GLN A 1 169 ? -30.714 -12.814 27.466 1.00 59.88 169 GLN A C 1
ATOM 1388 O O . GLN A 1 169 ? -31.660 -13.551 27.232 1.00 59.88 169 GLN A O 1
ATOM 1393 N N . LEU A 1 170 ? -29.470 -13.134 27.091 1.00 55.47 170 LEU A N 1
ATOM 1394 C CA . LEU A 1 170 ? -29.121 -14.395 26.412 1.00 55.47 170 LEU A CA 1
ATOM 1395 C C . LEU A 1 170 ? -28.979 -15.604 27.359 1.00 55.47 170 LEU A C 1
ATOM 1397 O O . LEU A 1 170 ? -28.768 -16.722 26.892 1.00 55.47 170 LEU A O 1
ATOM 1401 N N . ARG A 1 171 ? -29.055 -15.394 28.681 1.00 53.91 171 ARG A N 1
ATOM 1402 C CA . ARG A 1 171 ? -29.005 -16.455 29.708 1.00 53.91 171 ARG A CA 1
ATOM 1403 C C . ARG A 1 171 ? -30.370 -16.788 30.329 1.00 53.91 171 ARG A C 1
ATOM 1405 O O . ARG A 1 171 ? -30.410 -17.671 31.185 1.00 53.91 171 ARG A O 1
ATOM 1412 N N . ALA A 1 172 ? -31.435 -16.080 29.948 1.00 48.50 172 ALA A N 1
ATOM 1413 C CA . ALA A 1 172 ? -32.814 -16.336 30.374 1.00 48.50 172 ALA A CA 1
ATOM 1414 C C . ALA A 1 172 ? -33.554 -17.171 29.321 1.00 48.50 172 ALA A C 1
ATOM 1416 O O . ALA A 1 172 ? -34.376 -18.017 29.734 1.00 48.50 172 ALA A O 1
#

Secondary structure (DSSP, 8-state):
--------PPPS----TTGGGSSSSS---------------BEEPHHHHHHHHHTTTTB-TTSPBPPHHHHHHHHT--HHHHHHHHH--S-B-HHHHHHHHHHTT----GGGEESSS-----------TTHHHHHHHHHHHHHHHHHHHHHHHHHHHHHT-SHHHHHHHTT-